Protein AF-A0AAJ1VVB7-F1 (afdb_monomer_lite)

Structure (mmCIF, N/CA/C/O backbone):
data_AF-A0AAJ1VVB7-F1
#
_entry.id   AF-A0AAJ1VVB7-F1
#
loop_
_atom_site.group_PDB
_atom_site.id
_atom_site.type_symbol
_atom_site.label_atom_id
_atom_site.label_alt_id
_atom_site.label_comp_id
_atom_site.label_asym_id
_atom_site.label_entity_id
_atom_site.label_seq_id
_atom_site.pdbx_PDB_ins_code
_atom_site.Cartn_x
_atom_site.Cartn_y
_atom_site.Cartn_z
_atom_site.occupancy
_atom_site.B_iso_or_equiv
_atom_site.auth_seq_id
_atom_site.auth_comp_id
_atom_site.auth_asym_id
_atom_site.auth_atom_id
_atom_site.pdbx_PDB_model_num
ATOM 1 N N . MET A 1 1 ? 3.269 1.704 11.043 1.00 73.56 1 MET A N 1
ATOM 2 C CA . MET A 1 1 ? 2.662 0.710 10.134 1.00 73.56 1 MET A CA 1
ATOM 3 C C . MET A 1 1 ? 3.659 -0.422 10.018 1.00 73.56 1 MET A C 1
ATOM 5 O O . MET A 1 1 ? 4.827 -0.115 9.809 1.00 73.56 1 MET A O 1
ATOM 9 N N . ASP A 1 2 ? 3.239 -1.666 10.226 1.00 84.38 2 ASP A N 1
ATOM 10 C CA . ASP A 1 2 ? 4.108 -2.833 10.039 1.00 84.38 2 ASP A CA 1
ATOM 11 C C . ASP A 1 2 ? 4.327 -3.141 8.539 1.00 84.38 2 ASP A C 1
ATOM 13 O O . ASP A 1 2 ? 3.629 -2.606 7.669 1.00 84.38 2 ASP A O 1
ATOM 17 N N . ALA A 1 3 ? 5.330 -3.971 8.234 1.00 80.12 3 ALA A N 1
ATOM 18 C CA . ALA A 1 3 ? 5.688 -4.327 6.859 1.00 80.12 3 ALA A CA 1
ATOM 19 C C . ALA A 1 3 ? 4.604 -5.169 6.161 1.00 80.12 3 ALA A C 1
ATOM 21 O O . ALA A 1 3 ? 4.365 -4.997 4.966 1.00 80.12 3 ALA A O 1
ATOM 22 N N . SER A 1 4 ? 3.907 -6.028 6.910 1.00 82.25 4 SER A N 1
ATOM 23 C CA . SER A 1 4 ? 2.848 -6.899 6.387 1.00 82.25 4 SER A CA 1
ATOM 24 C C . SER A 1 4 ? 1.664 -6.088 5.852 1.00 82.25 4 SER A C 1
ATOM 26 O O . SER A 1 4 ? 1.256 -6.259 4.705 1.00 82.25 4 SER A O 1
ATOM 28 N N . LYS A 1 5 ? 1.180 -5.107 6.617 1.00 91.62 5 LYS A N 1
ATOM 29 C CA . LYS A 1 5 ? 0.121 -4.179 6.205 1.00 91.62 5 LYS A CA 1
ATOM 30 C C . LYS A 1 5 ? 0.548 -3.328 5.019 1.00 91.62 5 LYS A C 1
ATOM 32 O O . LYS A 1 5 ? -0.271 -3.061 4.145 1.00 91.62 5 LYS A O 1
ATOM 37 N N . LEU A 1 6 ? 1.816 -2.914 4.952 1.00 89.56 6 LEU A N 1
ATOM 38 C CA . LEU A 1 6 ? 2.337 -2.174 3.799 1.00 89.56 6 LEU A CA 1
ATOM 39 C C . LEU A 1 6 ? 2.303 -3.027 2.518 1.00 89.56 6 LEU A C 1
ATOM 41 O O . LEU A 1 6 ? 1.872 -2.538 1.472 1.00 89.56 6 LEU A O 1
ATOM 45 N N . ALA A 1 7 ? 2.700 -4.299 2.614 1.00 85.25 7 ALA A N 1
ATOM 46 C CA . ALA A 1 7 ? 2.632 -5.251 1.509 1.00 85.25 7 ALA A CA 1
ATOM 47 C C . ALA A 1 7 ? 1.183 -5.483 1.057 1.00 85.25 7 ALA A C 1
ATOM 49 O O . ALA A 1 7 ? 0.897 -5.434 -0.142 1.00 85.25 7 ALA A O 1
ATOM 50 N N . THR A 1 8 ? 0.250 -5.637 2.001 1.00 91.19 8 THR A N 1
ATOM 51 C CA . THR A 1 8 ? -1.183 -5.763 1.699 1.00 91.19 8 THR A CA 1
ATOM 52 C C . THR A 1 8 ? -1.727 -4.520 0.993 1.00 91.19 8 THR A C 1
ATOM 54 O O . THR A 1 8 ? -2.397 -4.652 -0.031 1.00 91.19 8 THR A O 1
ATOM 57 N N . ILE A 1 9 ? -1.376 -3.311 1.452 1.00 95.31 9 ILE A N 1
ATOM 58 C CA . ILE A 1 9 ? -1.761 -2.049 0.792 1.00 95.31 9 ILE A CA 1
ATOM 59 C C . ILE A 1 9 ? -1.275 -2.010 -0.656 1.00 95.31 9 ILE A C 1
ATOM 61 O O . ILE A 1 9 ? -2.055 -1.691 -1.554 1.00 95.31 9 ILE A O 1
ATOM 65 N N . ALA A 1 10 ? 0.001 -2.323 -0.892 1.00 91.06 10 ALA A N 1
ATOM 66 C CA . ALA A 1 10 ? 0.583 -2.305 -2.230 1.00 91.06 10 ALA A CA 1
ATOM 67 C C . ALA A 1 10 ? -0.094 -3.333 -3.149 1.00 91.06 10 ALA A C 1
ATOM 69 O O . ALA A 1 10 ? -0.522 -2.984 -4.251 1.00 91.06 10 ALA A O 1
ATOM 70 N N . LYS A 1 11 ? -0.269 -4.570 -2.664 1.00 91.44 11 LYS A N 1
ATOM 71 C CA . LYS A 1 11 ? -0.923 -5.660 -3.397 1.00 91.44 11 LYS A CA 1
ATOM 72 C C . LYS A 1 11 ? -2.354 -5.299 -3.780 1.00 91.44 11 LYS A C 1
ATOM 74 O O . LYS A 1 11 ? -2.712 -5.343 -4.953 1.00 91.44 11 LYS A O 1
ATOM 79 N N . MET A 1 12 ? -3.178 -4.908 -2.813 1.00 97.31 12 MET A N 1
ATOM 80 C CA . MET A 1 12 ? -4.576 -4.569 -3.076 1.00 97.31 12 MET A CA 1
ATOM 81 C C . MET A 1 12 ? -4.702 -3.338 -3.979 1.00 97.31 12 MET A C 1
ATOM 83 O O . MET A 1 12 ? -5.543 -3.307 -4.874 1.00 97.31 12 MET A O 1
ATOM 87 N N . ARG A 1 13 ? -3.835 -2.332 -3.821 1.00 95.19 13 ARG A N 1
ATOM 88 C CA . ARG A 1 13 ? -3.852 -1.164 -4.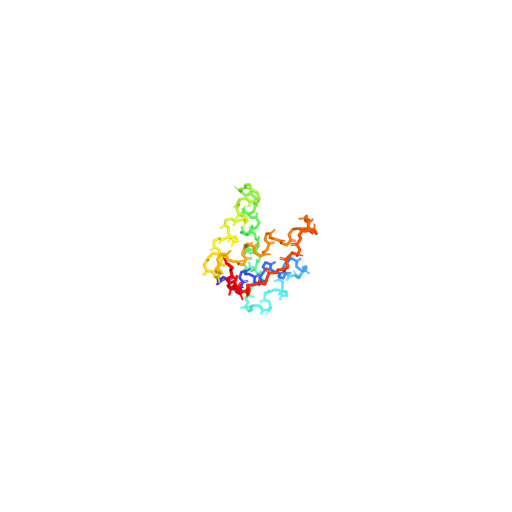710 1.00 95.19 13 ARG A CA 1
ATOM 89 C C . ARG A 1 13 ? -3.505 -1.530 -6.154 1.00 95.19 13 ARG A C 1
ATOM 91 O O . ARG A 1 13 ? -4.113 -0.956 -7.059 1.00 95.19 13 ARG A O 1
ATOM 98 N N . ALA A 1 14 ? -2.578 -2.464 -6.367 1.00 89.94 14 ALA A N 1
ATOM 99 C CA . ALA A 1 14 ? -2.241 -2.987 -7.693 1.00 89.94 14 ALA A CA 1
ATOM 100 C C . ALA A 1 14 ? -3.410 -3.758 -8.331 1.00 89.94 14 ALA A C 1
ATOM 102 O O . ALA A 1 14 ? -3.613 -3.673 -9.536 1.00 89.94 14 ALA A O 1
ATOM 103 N N . LEU A 1 15 ? -4.225 -4.432 -7.515 1.00 93.88 15 LEU A N 1
ATOM 104 C CA . LEU A 1 15 ? -5.436 -5.144 -7.943 1.00 93.88 15 LEU A CA 1
ATOM 105 C C . LEU A 1 15 ? -6.660 -4.228 -8.151 1.00 93.88 15 LEU A C 1
ATOM 107 O O . LEU A 1 15 ? -7.730 -4.707 -8.508 1.00 93.88 15 LEU A O 1
ATOM 111 N N . GLY A 1 16 ? -6.522 -2.915 -7.933 1.00 95.31 16 GLY A N 1
ATOM 112 C CA . GLY A 1 16 ? -7.569 -1.928 -8.214 1.00 95.31 16 GLY A CA 1
ATOM 113 C C . GLY A 1 16 ? -8.485 -1.574 -7.039 1.00 95.31 16 GLY A C 1
ATOM 114 O O . GLY A 1 16 ? -9.295 -0.657 -7.181 1.00 95.31 16 GLY A O 1
ATOM 115 N N . TYR A 1 17 ? -8.316 -2.197 -5.869 1.00 97.88 17 TYR A N 1
ATOM 116 C CA . TYR A 1 17 ? -9.134 -1.913 -4.685 1.00 97.88 17 TYR A CA 1
ATOM 117 C C . TYR A 1 17 ? -9.021 -0.452 -4.228 1.00 97.88 17 TYR A C 1
ATOM 119 O O . TYR A 1 17 ? -7.958 0.189 -4.299 1.00 97.88 17 TYR A O 1
ATOM 127 N N . SER A 1 18 ? -10.129 0.096 -3.735 1.00 98.19 18 SER A N 1
ATOM 128 C CA . SER A 1 18 ? -10.197 1.447 -3.182 1.00 98.19 18 SER A CA 1
ATOM 129 C C . SER A 1 18 ? -9.460 1.549 -1.844 1.00 98.19 18 SER A C 1
ATOM 131 O O . SER A 1 18 ? -9.308 0.582 -1.106 1.00 98.19 18 SER A O 1
ATOM 133 N N . GLN A 1 19 ? -9.020 2.757 -1.482 1.00 98.00 19 GLN A N 1
ATOM 134 C CA . GLN A 1 19 ? -8.339 2.980 -0.198 1.00 98.00 19 GLN A CA 1
ATOM 135 C C . GLN A 1 19 ? -9.227 2.658 1.008 1.00 98.00 19 GLN A C 1
ATOM 137 O O . GLN A 1 19 ? -8.700 2.325 2.063 1.00 98.00 19 GLN A O 1
ATOM 142 N N . ARG A 1 20 ? -10.554 2.776 0.850 1.00 98.19 20 ARG A N 1
ATOM 143 C CA . ARG A 1 20 ? -11.524 2.414 1.883 1.00 98.19 20 ARG A CA 1
ATOM 144 C C . ARG A 1 20 ? -11.537 0.902 2.094 1.00 98.19 20 ARG A C 1
ATOM 146 O O . ARG A 1 20 ? -11.328 0.469 3.212 1.00 98.19 20 ARG A O 1
ATOM 153 N N . GLU A 1 21 ? -11.672 0.122 1.023 1.00 98.31 21 GLU A N 1
ATOM 154 C CA . GLU A 1 21 ? -11.646 -1.349 1.101 1.00 98.31 21 GLU A CA 1
ATOM 155 C C . GLU A 1 21 ? -10.330 -1.864 1.693 1.00 98.31 21 GLU A C 1
ATOM 157 O O . GLU A 1 21 ? -10.331 -2.762 2.522 1.00 98.31 21 GLU A O 1
ATOM 162 N N . ILE A 1 22 ? -9.204 -1.245 1.329 1.00 98.25 22 ILE A N 1
ATOM 163 C CA . ILE A 1 22 ? -7.892 -1.585 1.896 1.00 98.25 22 ILE A CA 1
ATOM 164 C C . ILE A 1 22 ? -7.828 -1.263 3.396 1.00 98.25 22 ILE A C 1
ATOM 166 O O . ILE A 1 22 ? -7.234 -2.011 4.167 1.00 98.25 22 ILE A O 1
ATOM 170 N N . ALA A 1 23 ? -8.396 -0.129 3.808 1.00 98.06 23 ALA A N 1
ATOM 171 C CA . ALA A 1 23 ? -8.420 0.300 5.202 1.00 98.06 23 ALA A CA 1
ATOM 172 C C . ALA A 1 23 ? -9.287 -0.629 6.064 1.00 98.06 23 ALA A C 1
ATOM 174 O O . ALA A 1 23 ? -8.853 -1.019 7.152 1.00 98.06 23 ALA A O 1
ATOM 175 N N . ASP A 1 24 ? -10.450 -1.010 5.532 1.00 98.25 24 ASP A N 1
ATOM 176 C CA . ASP A 1 24 ? -11.380 -1.963 6.134 1.00 98.25 24 ASP A CA 1
ATOM 177 C C . ASP A 1 24 ? -10.702 -3.342 6.300 1.00 98.25 24 ASP A C 1
ATOM 179 O O . ASP A 1 24 ? -10.753 -3.914 7.387 1.00 98.25 24 ASP A O 1
ATOM 183 N N . GLU A 1 25 ? -9.976 -3.825 5.281 1.00 97.19 25 GLU A N 1
ATOM 184 C CA . GLU A 1 25 ? -9.266 -5.119 5.297 1.00 97.19 25 GLU A CA 1
ATOM 185 C C . GLU A 1 25 ? -8.191 -5.209 6.395 1.00 97.19 25 GLU A C 1
ATOM 187 O O . GLU A 1 25 ? -8.094 -6.202 7.110 1.00 97.19 25 GLU A O 1
ATOM 192 N N . ILE A 1 26 ? -7.358 -4.175 6.548 1.00 96.06 26 ILE A N 1
ATOM 193 C CA . ILE A 1 26 ? -6.184 -4.228 7.446 1.00 96.06 26 ILE A CA 1
ATOM 194 C C . ILE A 1 26 ? -6.411 -3.546 8.805 1.00 96.06 26 ILE A C 1
ATOM 196 O O . ILE A 1 26 ? -5.466 -3.392 9.597 1.00 96.06 26 ILE A O 1
ATOM 200 N N . GLY A 1 27 ? -7.650 -3.119 9.068 1.00 96.75 27 GLY A N 1
ATOM 201 C CA . GLY A 1 27 ? -8.078 -2.505 10.324 1.00 96.75 27 GLY A CA 1
ATOM 202 C C . GLY A 1 27 ? -7.366 -1.187 10.628 1.00 96.75 27 GLY A C 1
ATOM 203 O O . GLY A 1 27 ? -6.864 -0.994 11.737 1.00 96.75 27 GLY A O 1
ATOM 204 N N . VAL A 1 28 ? -7.254 -0.293 9.644 1.00 96.62 28 VAL A N 1
ATOM 205 C CA . VAL A 1 28 ? -6.642 1.040 9.814 1.00 96.62 28 VAL A CA 1
ATOM 206 C C . VAL A 1 28 ? -7.525 2.133 9.223 1.00 96.62 28 VAL A C 1
ATOM 208 O O . VAL A 1 28 ? -8.530 1.865 8.582 1.00 96.62 28 VAL A O 1
ATOM 211 N N . SER A 1 29 ? -7.148 3.397 9.419 1.00 97.69 29 SER A N 1
ATOM 212 C CA . SER A 1 29 ? -7.874 4.514 8.812 1.00 97.69 29 SER A CA 1
ATOM 213 C C . SER A 1 29 ? -7.562 4.659 7.314 1.00 97.69 29 SER A C 1
ATOM 215 O O . SER A 1 29 ? -6.415 4.490 6.884 1.00 97.69 29 SER A O 1
ATOM 217 N N . GLN A 1 30 ? -8.553 5.066 6.515 1.00 97.88 30 GLN A N 1
ATOM 218 C CA . GLN A 1 30 ? -8.359 5.386 5.095 1.00 97.88 30 GLN A CA 1
ATOM 219 C C . GLN A 1 30 ? -7.257 6.447 4.855 1.00 97.88 30 GLN A C 1
ATOM 221 O O . GLN A 1 30 ? -6.423 6.235 3.969 1.00 97.88 30 GLN A O 1
ATOM 226 N N . PRO A 1 31 ? -7.142 7.537 5.647 1.00 98.00 31 PRO A N 1
ATOM 227 C CA . PRO A 1 31 ? -6.023 8.475 5.522 1.00 98.00 31 PRO A CA 1
ATOM 228 C C . PRO A 1 31 ? -4.647 7.840 5.765 1.00 98.00 31 PRO A C 1
ATOM 230 O O . PRO A 1 31 ? -3.676 8.218 5.106 1.00 98.00 31 PRO A O 1
ATOM 233 N N . SER A 1 32 ? -4.540 6.852 6.665 1.00 96.62 32 SER A N 1
ATOM 234 C CA . SER A 1 32 ? -3.286 6.111 6.864 1.00 96.62 32 SER A CA 1
ATOM 235 C C . SER A 1 32 ? -2.880 5.347 5.604 1.00 96.62 32 SER A C 1
ATOM 237 O O . SER A 1 32 ? -1.705 5.373 5.240 1.00 96.62 32 SER A O 1
ATOM 239 N N . VAL A 1 33 ? -3.833 4.718 4.909 1.00 97.44 33 VAL A N 1
ATOM 240 C CA . VAL A 1 33 ? -3.587 4.055 3.615 1.00 97.44 33 VAL A CA 1
ATOM 241 C C . VAL A 1 33 ? -3.153 5.076 2.562 1.00 97.44 33 VAL A C 1
ATOM 243 O O . VAL A 1 33 ? -2.140 4.874 1.890 1.00 97.44 33 VAL A O 1
ATOM 246 N N . ALA A 1 34 ? -3.860 6.205 2.458 1.00 96.75 34 ALA A N 1
ATOM 247 C CA . ALA A 1 34 ? -3.534 7.283 1.524 1.00 96.75 34 ALA A CA 1
ATOM 248 C C . ALA A 1 34 ? -2.099 7.798 1.712 1.00 96.75 34 ALA A C 1
ATOM 250 O O . ALA A 1 34 ? -1.362 7.976 0.740 1.00 96.75 34 ALA A O 1
ATOM 251 N N . TYR A 1 35 ? -1.691 8.001 2.967 1.00 96.44 35 TYR A N 1
ATOM 252 C CA . TYR A 1 35 ? -0.343 8.432 3.319 1.00 96.44 35 TYR A CA 1
ATOM 253 C C . TYR A 1 35 ? 0.718 7.424 2.858 1.00 96.44 35 TYR A C 1
ATOM 255 O O . TYR A 1 35 ? 1.687 7.823 2.209 1.00 96.44 35 TYR A O 1
ATOM 263 N N . GLN A 1 36 ? 0.521 6.125 3.119 1.00 94.31 36 GLN A N 1
ATOM 264 C CA . GLN A 1 36 ? 1.485 5.107 2.685 1.00 94.31 36 GLN A CA 1
ATOM 265 C C . GLN A 1 36 ? 1.579 5.008 1.165 1.00 94.31 36 GLN A C 1
ATOM 267 O O . GLN A 1 3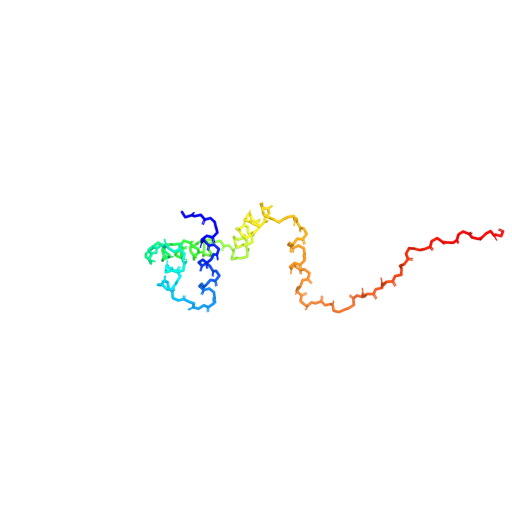6 ? 2.680 4.924 0.629 1.00 94.31 36 GLN A O 1
ATOM 272 N N . LEU A 1 37 ? 0.455 5.086 0.452 1.00 94.38 37 LEU A N 1
ATOM 273 C CA . LEU A 1 37 ? 0.458 5.092 -1.012 1.00 94.38 37 LEU A CA 1
ATOM 274 C C . LEU A 1 37 ? 1.183 6.318 -1.581 1.00 94.38 37 LEU A C 1
ATOM 276 O O . LEU A 1 37 ? 1.930 6.191 -2.551 1.00 94.38 37 LEU A O 1
ATOM 280 N N . ARG A 1 38 ? 1.021 7.497 -0.965 1.00 92.06 38 ARG A N 1
ATOM 281 C CA . ARG A 1 38 ? 1.783 8.702 -1.334 1.00 92.06 38 ARG A CA 1
ATOM 282 C C . ARG A 1 38 ? 3.278 8.499 -1.130 1.00 92.06 38 ARG A C 1
ATOM 284 O O . ARG A 1 38 ? 4.050 8.832 -2.022 1.00 92.06 38 ARG A O 1
ATOM 291 N N . LYS A 1 39 ? 3.669 7.921 0.008 1.00 87.81 39 LYS A N 1
ATOM 292 C CA . LYS A 1 39 ? 5.067 7.609 0.320 1.00 87.81 39 LYS A CA 1
ATOM 293 C C . LYS A 1 39 ? 5.656 6.612 -0.683 1.00 87.81 39 LYS A C 1
ATOM 295 O O . LYS A 1 39 ? 6.734 6.858 -1.205 1.00 87.81 39 LYS A O 1
ATOM 300 N N . LEU A 1 40 ? 4.932 5.538 -1.010 1.00 83.56 40 LEU A N 1
ATOM 301 C CA . LEU A 1 40 ? 5.324 4.558 -2.033 1.00 83.56 40 LEU A CA 1
ATOM 302 C C . LEU A 1 40 ? 5.515 5.215 -3.405 1.00 83.56 40 LEU A C 1
ATOM 304 O O . LEU A 1 40 ? 6.528 4.990 -4.061 1.00 83.56 40 LEU A O 1
ATOM 308 N N . LYS A 1 41 ? 4.582 6.083 -3.812 1.00 84.75 41 LYS A N 1
ATOM 309 C CA . LYS A 1 41 ? 4.682 6.840 -5.067 1.00 84.75 41 LYS A CA 1
ATOM 310 C C . LYS A 1 41 ? 5.889 7.780 -5.084 1.00 84.75 41 LYS A C 1
ATOM 312 O O . LYS A 1 41 ? 6.529 7.907 -6.119 1.00 84.75 41 LYS A O 1
ATOM 317 N N . GLN A 1 42 ? 6.185 8.436 -3.964 1.00 82.88 42 GLN A N 1
ATOM 318 C CA . GLN A 1 42 ? 7.323 9.345 -3.842 1.00 82.88 42 GLN A CA 1
ATOM 319 C C . GLN A 1 42 ? 8.655 8.591 -3.931 1.00 82.88 42 GLN A C 1
ATOM 321 O O . GLN A 1 42 ? 9.505 8.964 -4.730 1.00 82.88 42 GLN A O 1
ATOM 326 N N . MET A 1 43 ? 8.780 7.461 -3.228 1.00 73.31 43 MET A N 1
ATOM 327 C CA . MET A 1 43 ? 9.948 6.578 -3.338 1.00 73.31 43 MET A CA 1
ATOM 328 C C . MET A 1 43 ? 10.149 6.067 -4.773 1.00 73.31 43 MET A C 1
ATOM 330 O O . MET A 1 43 ? 11.276 6.007 -5.249 1.00 73.31 43 MET A O 1
ATOM 334 N N . ALA A 1 44 ? 9.067 5.763 -5.495 1.00 68.94 44 ALA A N 1
ATOM 335 C CA . ALA A 1 44 ? 9.139 5.373 -6.903 1.00 68.94 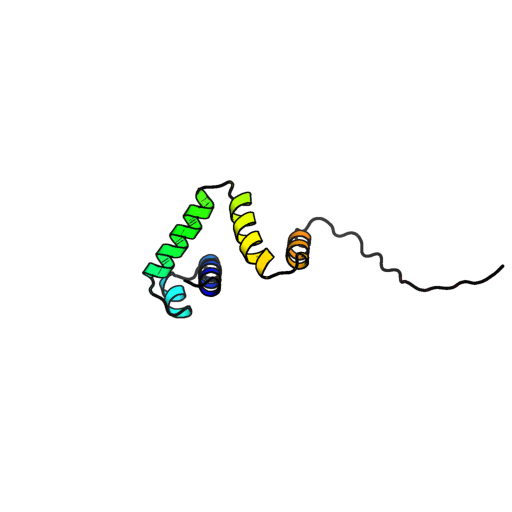44 ALA A CA 1
ATOM 336 C C . ALA A 1 44 ? 9.477 6.536 -7.861 1.00 68.94 44 ALA A C 1
ATOM 338 O O . ALA A 1 44 ? 9.901 6.292 -8.988 1.00 68.94 44 ALA A O 1
ATOM 339 N N . ALA A 1 45 ? 9.247 7.789 -7.460 1.00 70.25 45 ALA A N 1
ATOM 340 C CA . ALA A 1 45 ? 9.477 8.971 -8.290 1.00 70.25 45 ALA A CA 1
ATOM 341 C C . ALA A 1 45 ? 10.874 9.587 -8.102 1.00 70.25 45 ALA A C 1
ATOM 343 O O . ALA A 1 45 ? 11.382 10.206 -9.032 1.00 70.25 45 ALA A O 1
ATOM 344 N N . GLU A 1 46 ? 11.477 9.435 -6.921 1.00 64.56 46 GLU A N 1
ATOM 345 C CA . GLU A 1 46 ? 12.736 10.092 -6.532 1.00 64.56 46 GLU A CA 1
ATOM 346 C C . GLU A 1 46 ? 14.010 9.289 -6.867 1.00 64.56 46 GLU A C 1
ATOM 348 O O . GLU A 1 46 ? 15.110 9.752 -6.580 1.00 64.56 46 GLU A O 1
ATOM 353 N N . GLY A 1 47 ? 13.909 8.127 -7.523 1.00 56.69 47 GLY A N 1
ATOM 354 C CA . GLY A 1 47 ? 15.080 7.404 -8.039 1.00 56.69 47 GLY A CA 1
ATOM 355 C C . GLY A 1 47 ? 14.861 6.783 -9.419 1.00 56.69 47 GLY A C 1
ATOM 356 O O . GLY A 1 47 ? 13.733 6.801 -9.923 1.00 56.69 47 GLY A O 1
ATOM 357 N N . PRO A 1 48 ? 15.918 6.225 -10.049 1.00 54.59 48 PRO A N 1
ATOM 358 C CA . PRO A 1 48 ? 15.754 5.375 -11.222 1.00 54.59 48 PRO A CA 1
ATOM 359 C C . PRO A 1 48 ? 14.755 4.287 -10.831 1.00 54.59 48 PRO A C 1
ATOM 361 O O . PRO A 1 48 ? 14.983 3.566 -9.858 1.00 54.59 48 PRO A O 1
ATOM 364 N N . ARG A 1 49 ? 13.604 4.243 -11.514 1.00 51.88 49 ARG A N 1
ATOM 365 C CA . ARG A 1 49 ? 12.442 3.432 -11.104 1.00 51.88 49 ARG A CA 1
ATOM 366 C C . ARG A 1 49 ? 12.810 1.969 -10.856 1.00 51.88 49 ARG A C 1
ATOM 368 O O . ARG A 1 49 ? 12.244 1.364 -9.951 1.00 51.88 49 ARG A O 1
ATOM 375 N N . ASP A 1 50 ? 13.800 1.466 -11.589 1.00 53.97 50 ASP A N 1
ATOM 376 C CA . ASP A 1 50 ? 14.345 0.125 -11.420 1.00 53.97 50 ASP A CA 1
ATOM 377 C C . ASP A 1 50 ? 15.211 -0.011 -10.171 1.00 53.97 50 ASP A C 1
ATOM 379 O O . ASP A 1 50 ? 15.009 -0.949 -9.416 1.00 53.97 50 ASP A O 1
ATOM 383 N N . GLU A 1 51 ? 16.119 0.914 -9.860 1.00 52.69 51 GLU A N 1
ATOM 384 C CA . GLU A 1 51 ? 17.030 0.741 -8.721 1.00 52.69 51 GLU A CA 1
ATOM 385 C C . GLU A 1 51 ? 16.341 0.883 -7.366 1.00 52.69 51 GLU A C 1
ATOM 387 O O . GLU A 1 51 ? 16.652 0.126 -6.455 1.00 52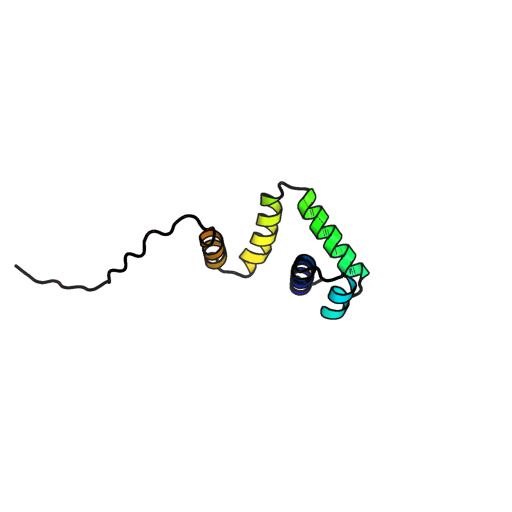.69 51 GLU A O 1
ATOM 392 N N . VAL A 1 52 ? 15.395 1.810 -7.193 1.00 51.00 52 VAL A N 1
ATOM 393 C CA . VAL A 1 52 ? 14.743 2.005 -5.881 1.00 51.00 52 VAL A CA 1
ATOM 394 C C . VAL A 1 52 ? 13.690 0.936 -5.621 1.00 51.00 52 VAL A C 1
ATOM 396 O O . VAL A 1 52 ? 13.611 0.420 -4.506 1.00 51.00 52 VAL A O 1
ATOM 399 N N . LEU A 1 53 ? 12.928 0.544 -6.646 1.00 54.81 53 LEU A N 1
ATOM 400 C CA . LEU A 1 53 ? 12.006 -0.583 -6.546 1.00 54.81 53 LEU A CA 1
ATOM 401 C C . LEU A 1 53 ? 12.781 -1.881 -6.312 1.00 54.81 53 LEU A C 1
ATOM 403 O O . LEU A 1 53 ? 12.429 -2.616 -5.397 1.00 54.81 53 LEU A O 1
ATOM 407 N N . SER A 1 54 ? 13.877 -2.108 -7.044 1.00 56.38 54 SER A N 1
ATOM 408 C CA . SER A 1 54 ? 14.764 -3.251 -6.816 1.00 56.38 54 SER A CA 1
ATOM 409 C C . SER A 1 54 ? 15.376 -3.207 -5.435 1.00 56.38 54 SER A C 1
ATOM 411 O O . SER A 1 54 ? 15.413 -4.229 -4.791 1.00 56.38 54 SER A O 1
ATOM 413 N N . LYS A 1 55 ? 15.818 -2.061 -4.918 1.00 55.00 55 LYS A N 1
ATOM 414 C CA . LYS A 1 55 ? 16.502 -1.980 -3.620 1.00 55.00 55 LYS A CA 1
ATOM 415 C C . LYS A 1 55 ? 15.540 -2.049 -2.439 1.00 55.00 55 LYS A C 1
ATOM 417 O O . LYS A 1 55 ? 15.936 -2.524 -1.383 1.00 55.00 55 LYS A O 1
ATOM 422 N N . VAL A 1 56 ? 14.283 -1.635 -2.594 1.00 54.69 56 VAL A N 1
ATOM 423 C CA . VAL A 1 56 ? 13.236 -1.765 -1.562 1.00 54.69 56 VAL A CA 1
ATOM 424 C C . VAL A 1 56 ? 12.572 -3.142 -1.615 1.00 54.69 56 VAL A C 1
ATOM 426 O O . VAL A 1 56 ? 12.366 -3.741 -0.562 1.00 54.69 56 VAL A O 1
ATOM 429 N N . LEU A 1 57 ? 12.303 -3.680 -2.812 1.00 59.59 57 LEU A N 1
ATOM 430 C CA . LEU A 1 57 ? 11.901 -5.077 -2.970 1.00 59.59 57 LEU A CA 1
ATOM 431 C C . LEU A 1 57 ? 13.036 -5.992 -2.519 1.00 59.59 57 LEU A C 1
ATOM 433 O O . LEU A 1 57 ? 12.794 -6.756 -1.606 1.00 59.59 57 LEU A O 1
ATOM 437 N N . LEU A 1 58 ? 14.270 -5.870 -3.026 1.00 56.12 58 LEU A N 1
ATOM 438 C CA . LEU A 1 58 ? 15.418 -6.659 -2.554 1.00 56.12 58 LEU A CA 1
ATOM 439 C C . LEU A 1 58 ? 15.696 -6.440 -1.073 1.00 56.12 58 LEU A C 1
ATOM 441 O O . LEU A 1 58 ? 16.004 -7.418 -0.434 1.00 56.12 58 LEU A O 1
ATOM 445 N N . SER A 1 59 ? 15.611 -5.249 -0.475 1.00 51.25 59 SER A N 1
ATOM 446 C CA . SER A 1 59 ? 15.903 -5.145 0.971 1.00 51.25 59 SER A CA 1
ATOM 447 C C . SER A 1 59 ? 14.815 -5.783 1.842 1.00 51.25 59 SER A C 1
ATOM 449 O O . SER A 1 59 ? 15.146 -6.475 2.795 1.00 51.25 59 SER A O 1
ATOM 451 N N . GLY A 1 60 ? 13.530 -5.657 1.487 1.00 53.19 60 GLY A N 1
ATOM 452 C CA . GLY A 1 60 ? 12.450 -6.388 2.170 1.00 53.19 60 GLY A CA 1
ATOM 453 C C . GLY A 1 60 ? 12.390 -7.888 1.832 1.00 53.19 60 GLY A C 1
ATOM 454 O O . GLY A 1 60 ? 11.846 -8.687 2.594 1.00 53.19 60 GLY A O 1
ATOM 455 N N . PHE A 1 61 ? 12.950 -8.282 0.689 1.00 50.16 61 PHE A N 1
ATOM 456 C CA . PHE A 1 61 ? 12.987 -9.653 0.183 1.00 50.16 61 PHE A CA 1
ATOM 457 C C . PHE A 1 61 ? 14.243 -10.407 0.635 1.00 50.16 61 PHE A C 1
ATOM 459 O O . PHE A 1 61 ? 14.133 -11.566 0.995 1.00 50.16 61 PHE A O 1
ATOM 466 N N . LEU A 1 62 ? 15.413 -9.768 0.702 1.00 47.59 62 LEU A N 1
ATOM 467 C CA . LEU A 1 62 ? 16.672 -10.343 1.200 1.00 47.59 62 LEU A CA 1
ATOM 468 C C . LEU A 1 62 ? 16.580 -10.687 2.691 1.00 47.59 62 LEU A C 1
ATOM 470 O O . LEU A 1 62 ? 17.190 -11.662 3.119 1.00 47.59 62 LEU A O 1
ATOM 474 N N . ASP A 1 63 ? 15.775 -9.944 3.457 1.00 46.78 63 ASP A N 1
ATOM 475 C CA . ASP A 1 63 ? 15.513 -10.250 4.867 1.00 46.78 63 ASP A CA 1
ATOM 476 C C . ASP A 1 63 ? 14.517 -11.417 5.059 1.00 46.78 63 ASP A C 1
ATOM 478 O O . ASP A 1 63 ? 14.475 -12.005 6.139 1.00 46.78 63 ASP A O 1
ATOM 482 N N . SER A 1 64 ? 13.712 -11.780 4.045 1.00 54.69 64 SER A N 1
ATOM 483 C CA . SER A 1 64 ? 12.665 -12.821 4.164 1.00 54.69 64 SER A CA 1
ATOM 484 C C . SER A 1 64 ? 12.852 -14.049 3.270 1.00 54.69 64 SER A C 1
ATOM 486 O O . SER A 1 64 ? 12.242 -15.088 3.529 1.00 54.69 64 SER A O 1
ATOM 488 N N . LEU A 1 65 ? 13.702 -13.981 2.247 1.00 51.31 65 LEU A N 1
ATOM 489 C CA . LEU A 1 65 ? 13.918 -15.050 1.285 1.00 51.31 65 LEU A CA 1
ATOM 490 C C . LEU A 1 65 ? 15.413 -15.225 1.021 1.00 51.31 65 LEU A C 1
ATOM 492 O O . LEU A 1 65 ? 16.083 -14.364 0.455 1.00 51.31 65 LEU A O 1
ATOM 496 N N . SER A 1 66 ? 15.904 -16.410 1.400 1.00 57.84 66 SER A N 1
ATOM 497 C CA . SER A 1 66 ? 17.082 -17.055 0.813 1.00 57.84 66 SER A CA 1
ATOM 498 C C . SER A 1 66 ? 17.211 -16.652 -0.659 1.00 57.84 66 SER A C 1
ATOM 500 O O . SER A 1 66 ? 16.233 -16.755 -1.404 1.00 57.84 66 SER A O 1
ATOM 502 N N . GLY A 1 67 ? 18.397 -16.204 -1.087 1.00 54.75 67 GLY A N 1
ATOM 503 C CA . GLY A 1 67 ? 18.650 -15.642 -2.426 1.00 54.75 67 GLY A CA 1
ATOM 504 C C . GLY A 1 67 ? 18.161 -16.486 -3.618 1.00 54.75 67 GLY A C 1
ATOM 505 O O . GLY A 1 67 ? 18.048 -15.979 -4.731 1.00 54.75 67 GLY A O 1
ATOM 506 N N . SER A 1 68 ? 17.787 -17.745 -3.382 1.00 58.34 68 SER A N 1
ATOM 507 C CA . SER A 1 68 ? 17.105 -18.644 -4.315 1.00 58.34 68 SER A CA 1
ATOM 508 C C . SER A 1 68 ? 15.770 -18.128 -4.879 1.00 58.34 68 SER A C 1
ATOM 510 O O . SER A 1 68 ? 15.484 -18.372 -6.049 1.00 58.34 68 SER A O 1
ATOM 512 N N . ALA A 1 69 ? 14.947 -17.402 -4.116 1.00 59.66 69 ALA A N 1
ATOM 513 C CA . ALA A 1 69 ? 13.631 -16.974 -4.609 1.00 59.66 69 ALA A CA 1
ATOM 514 C C . ALA A 1 69 ? 13.716 -15.808 -5.610 1.00 59.66 69 ALA A C 1
ATOM 516 O O . ALA A 1 69 ? 12.899 -15.723 -6.526 1.00 59.66 69 ALA A O 1
ATOM 517 N N . LEU A 1 70 ? 14.725 -14.937 -5.468 1.00 56.16 70 LEU A N 1
ATOM 518 C CA . LEU A 1 70 ? 14.994 -13.862 -6.428 1.00 56.16 70 LEU A CA 1
ATOM 519 C C . LEU A 1 70 ? 15.513 -14.454 -7.739 1.00 56.16 70 LEU A C 1
ATOM 521 O O . LEU A 1 70 ? 15.044 -14.076 -8.807 1.00 56.16 70 LEU A O 1
ATOM 525 N N . LEU A 1 71 ? 16.423 -15.431 -7.647 1.00 59.72 71 LEU A N 1
ATOM 526 C CA . LEU A 1 71 ? 16.898 -16.205 -8.796 1.00 59.72 71 LEU A CA 1
ATOM 527 C C . LEU A 1 71 ? 15.737 -16.870 -9.540 1.00 59.72 71 LEU A C 1
ATOM 529 O O . LEU A 1 71 ? 15.644 -16.733 -10.753 1.00 59.72 71 LEU A O 1
ATOM 533 N N . ARG A 1 72 ? 14.807 -17.511 -8.825 1.00 57.97 72 ARG A N 1
ATOM 534 C CA . ARG A 1 72 ? 13.653 -18.195 -9.431 1.00 57.97 72 ARG A CA 1
ATOM 535 C C . ARG A 1 72 ? 12.653 -17.239 -10.089 1.00 57.97 72 ARG A C 1
ATOM 537 O O . ARG A 1 72 ? 12.025 -17.605 -11.073 1.00 57.97 72 ARG A O 1
ATOM 544 N N . PHE A 1 73 ? 12.517 -16.019 -9.568 1.00 59.16 73 PHE A N 1
ATOM 545 C CA . PHE A 1 73 ? 11.710 -14.965 -10.189 1.00 59.16 73 PHE A CA 1
ATOM 546 C C . PHE A 1 73 ? 12.377 -14.399 -11.450 1.00 59.16 73 PHE A C 1
ATOM 548 O O . PHE A 1 73 ? 11.712 -14.229 -12.467 1.00 59.16 73 PHE A O 1
ATOM 555 N N . LEU A 1 74 ? 13.692 -14.155 -11.408 1.00 62.31 74 LEU A N 1
ATOM 556 C CA . LEU A 1 74 ? 14.463 -13.680 -12.563 1.00 62.31 74 LEU A CA 1
ATOM 557 C C . LEU A 1 74 ? 14.552 -14.733 -13.678 1.00 62.31 74 LEU A C 1
ATOM 559 O O . LEU A 1 74 ? 14.494 -14.381 -14.850 1.00 62.31 74 LEU A O 1
ATOM 563 N N . GLN A 1 75 ? 14.610 -16.018 -13.318 1.00 61.69 75 GLN A N 1
ATOM 564 C CA . GLN A 1 75 ? 14.521 -17.146 -14.253 1.00 61.69 75 GLN A CA 1
ATOM 565 C C . GLN A 1 75 ? 13.145 -17.278 -14.925 1.00 61.69 75 GLN A C 1
ATOM 567 O O . GLN A 1 75 ? 13.028 -17.991 -15.911 1.00 61.69 75 GLN A O 1
ATOM 572 N N . PHE A 1 76 ? 12.103 -16.609 -14.418 1.00 50.75 76 PHE A N 1
ATOM 573 C CA . PHE A 1 76 ? 10.754 -16.663 -14.990 1.00 50.75 76 PHE A CA 1
ATOM 574 C C . PHE A 1 76 ? 10.509 -15.597 -16.077 1.00 50.75 76 PHE A C 1
ATOM 576 O O . PHE A 1 76 ? 9.392 -15.468 -16.577 1.00 50.75 76 PHE A O 1
ATOM 583 N N . SER A 1 77 ? 11.528 -14.814 -16.457 1.00 43.72 77 SER A N 1
ATOM 584 C CA . SER A 1 77 ? 11.449 -13.986 -17.665 1.00 43.72 77 SER A CA 1
ATOM 585 C C . SER A 1 77 ? 11.507 -14.909 -18.890 1.00 43.72 77 SER A C 1
ATOM 587 O O . SER A 1 77 ? 12.460 -15.679 -18.994 1.00 43.72 77 SER A O 1
ATOM 589 N N . PRO A 1 78 ? 10.517 -14.884 -19.801 1.00 49.44 78 PRO A N 1
ATOM 590 C CA . PRO A 1 78 ? 10.404 -15.871 -20.863 1.00 49.44 78 PRO A CA 1
ATOM 591 C C . PRO A 1 78 ? 11.354 -15.510 -22.005 1.00 49.44 78 PRO A C 1
ATOM 593 O O . PRO A 1 78 ? 10.968 -14.848 -22.958 1.00 49.44 78 PRO A O 1
ATOM 596 N N . GLU A 1 79 ? 12.602 -15.936 -21.892 1.00 47.03 79 GLU A N 1
ATOM 597 C CA . GLU A 1 79 ? 13.521 -16.102 -23.015 1.00 47.03 79 GLU A CA 1
ATOM 598 C C . GLU A 1 79 ? 14.246 -17.427 -22.766 1.00 47.03 79 GLU A C 1
ATOM 600 O O . GLU A 1 79 ? 15.068 -17.522 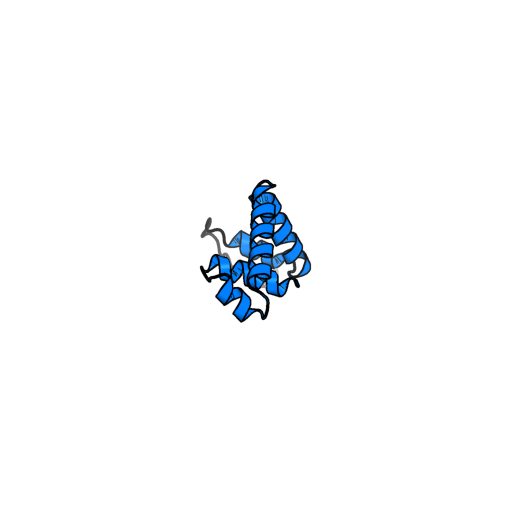-21.854 1.00 47.03 79 GLU 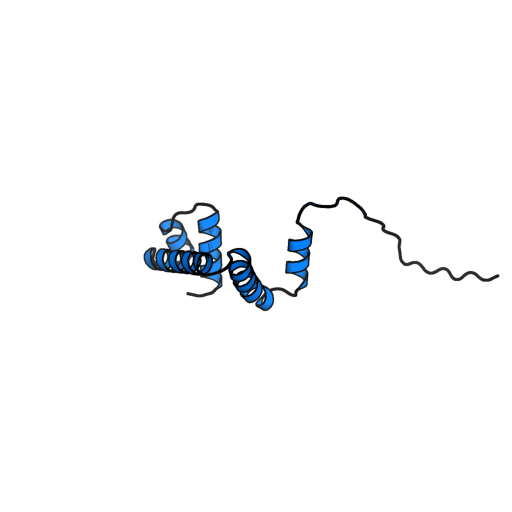A O 1
ATOM 605 N N . GLY A 1 80 ? 13.893 -18.450 -23.545 1.00 41.31 80 GLY A N 1
ATOM 606 C CA . GLY A 1 80 ? 14.595 -19.731 -23.571 1.00 41.31 80 GLY A CA 1
ATOM 607 C C . GLY A 1 80 ? 13.796 -20.909 -23.019 1.00 41.31 80 GLY A C 1
ATOM 608 O O . GLY A 1 80 ? 14.053 -21.394 -21.921 1.00 41.31 80 GLY A O 1
ATOM 609 N N . GLU A 1 81 ? 12.870 -21.426 -23.830 1.00 51.84 81 GLU A N 1
ATOM 610 C CA . GLU A 1 81 ? 12.863 -22.878 -24.040 1.00 51.84 81 GLU A CA 1
ATOM 611 C C . GLU A 1 81 ? 14.278 -23.285 -24.523 1.00 51.84 81 GLU A C 1
ATOM 613 O O . GLU A 1 81 ? 14.908 -22.484 -25.208 1.00 51.84 81 GLU A O 1
ATOM 618 N N . GLU A 1 82 ? 14.743 -24.495 -24.181 1.00 45.78 82 GLU A N 1
ATOM 619 C CA . GLU A 1 82 ? 16.118 -25.049 -24.320 1.00 45.78 82 GLU A CA 1
ATOM 620 C C . GLU A 1 82 ? 16.957 -24.909 -23.027 1.00 45.78 82 GLU A C 1
ATOM 622 O O . GLU A 1 82 ? 17.296 -23.815 -22.599 1.00 45.78 82 GLU A O 1
ATOM 627 N N . ALA A 1 83 ? 17.355 -25.954 -22.301 1.00 41.88 83 ALA A N 1
ATOM 628 C CA . ALA A 1 83 ? 17.354 -27.386 -22.549 1.00 41.88 83 ALA A CA 1
ATOM 629 C C . ALA A 1 83 ? 17.191 -28.119 -21.206 1.00 41.88 83 ALA A C 1
ATOM 631 O O . ALA A 1 83 ? 17.912 -27.855 -20.242 1.00 41.88 83 ALA A O 1
ATOM 632 N N . LEU A 1 84 ? 16.229 -29.038 -21.153 1.00 45.25 84 LEU A N 1
ATOM 633 C CA . LEU A 1 84 ? 16.257 -30.137 -20.200 1.00 45.25 84 LEU A CA 1
ATOM 634 C C . LEU A 1 84 ? 17.142 -31.216 -20.827 1.00 45.25 84 LEU A C 1
ATOM 636 O O . LEU A 1 84 ? 16.688 -31.921 -21.723 1.00 45.25 84 LEU A O 1
ATOM 640 N N . GLU A 1 85 ? 18.388 -31.321 -20.381 1.00 42.03 85 GLU A N 1
ATOM 641 C CA . GLU A 1 85 ? 19.104 -32.595 -20.423 1.00 42.03 85 GLU A CA 1
ATOM 642 C C . GLU A 1 85 ? 19.183 -33.095 -18.978 1.00 42.03 85 GLU A C 1
ATOM 644 O O . GLU A 1 85 ? 19.959 -32.606 -18.155 1.00 42.03 85 GLU A O 1
ATOM 649 N N . GLU A 1 86 ? 18.258 -33.999 -18.659 1.00 48.03 86 GLU A N 1
ATOM 650 C CA . GLU A 1 86 ? 18.484 -35.037 -17.660 1.00 48.03 86 GLU A CA 1
ATOM 651 C C . GLU A 1 86 ? 19.505 -36.018 -18.246 1.00 48.03 86 GLU A C 1
ATOM 653 O O . GLU A 1 86 ? 19.361 -36.408 -19.398 1.00 48.03 86 GLU A O 1
ATOM 658 N N . ASP A 1 87 ? 20.515 -36.377 -17.462 1.00 36.03 87 ASP A N 1
ATOM 659 C CA . ASP A 1 87 ? 21.105 -37.723 -17.385 1.00 36.03 87 ASP A CA 1
ATOM 660 C C . ASP A 1 87 ? 22.048 -37.673 -16.173 1.00 36.03 87 ASP A C 1
ATOM 662 O O . ASP A 1 87 ? 23.075 -36.997 -16.166 1.00 36.03 87 ASP A O 1
ATOM 666 N N . ASP A 1 88 ? 21.505 -37.966 -14.997 1.00 39.19 88 ASP A N 1
ATOM 667 C CA . ASP A 1 88 ? 21.532 -39.286 -14.358 1.00 39.19 88 ASP A CA 1
ATOM 668 C C . ASP A 1 88 ? 22.950 -39.682 -13.933 1.00 39.19 88 ASP A C 1
ATOM 670 O O . ASP A 1 88 ? 23.798 -40.136 -14.698 1.00 39.19 88 ASP A O 1
ATOM 674 N N . ASP A 1 89 ? 23.176 -39.435 -12.649 1.00 44.91 89 ASP A N 1
ATOM 675 C CA . ASP A 1 89 ? 24.318 -39.862 -11.868 1.00 44.91 89 ASP A CA 1
ATOM 676 C C . ASP A 1 89 ? 24.164 -41.374 -11.643 1.00 44.91 89 ASP A C 1
ATOM 678 O O . ASP A 1 89 ? 23.462 -41.810 -10.730 1.00 44.91 89 ASP A O 1
ATOM 682 N N . SER A 1 90 ? 24.776 -42.200 -12.491 1.00 44.97 90 SER A N 1
ATOM 683 C CA . SER A 1 90 ? 24.985 -43.607 -12.156 1.00 44.97 90 SER A CA 1
ATOM 684 C C . SER A 1 90 ? 26.359 -44.105 -12.602 1.00 44.97 90 SER A C 1
ATOM 686 O O . SER A 1 90 ? 26.719 -44.182 -13.775 1.00 44.97 90 SER A O 1
ATOM 688 N N . GLU A 1 91 ? 27.148 -44.409 -11.575 1.00 48.41 91 GLU A N 1
ATOM 689 C CA . GLU A 1 91 ? 28.381 -45.174 -11.609 1.00 48.41 91 GLU A CA 1
ATOM 690 C C . GLU A 1 91 ? 28.207 -46.465 -12.422 1.00 48.41 91 GLU A C 1
ATOM 692 O O . GLU A 1 91 ? 27.292 -47.237 -12.158 1.00 48.41 91 GLU A O 1
ATOM 697 N N . ASP A 1 92 ? 29.147 -46.764 -13.319 1.00 44.22 92 ASP A N 1
ATOM 698 C CA . ASP A 1 92 ? 29.545 -48.153 -13.539 1.00 44.22 92 ASP A CA 1
ATOM 699 C C . ASP A 1 92 ? 31.007 -48.223 -13.988 1.00 44.22 92 ASP A C 1
ATOM 701 O O . ASP A 1 92 ? 31.389 -48.042 -15.147 1.00 44.22 92 ASP A O 1
ATOM 705 N N . ALA A 1 93 ? 31.858 -48.480 -12.999 1.00 52.81 93 ALA A N 1
ATOM 706 C CA . ALA A 1 93 ? 33.216 -48.934 -13.200 1.00 52.81 93 ALA A CA 1
ATOM 707 C C . ALA A 1 93 ? 33.181 -50.373 -13.732 1.00 52.81 93 ALA A C 1
ATOM 709 O O . ALA A 1 93 ? 32.901 -51.303 -12.978 1.00 52.81 93 ALA A O 1
ATOM 710 N N . ILE A 1 94 ? 33.529 -50.583 -15.005 1.00 44.00 94 ILE A N 1
ATOM 711 C CA . ILE A 1 94 ? 33.841 -51.923 -15.516 1.00 44.00 94 ILE A CA 1
ATOM 712 C C . ILE A 1 94 ? 35.193 -51.912 -16.238 1.00 44.00 94 ILE A C 1
ATOM 714 O O . ILE A 1 94 ? 35.417 -51.207 -17.218 1.00 44.00 94 ILE A O 1
ATOM 718 N N . TYR A 1 95 ? 36.083 -52.722 -15.662 1.00 42.34 95 TYR A N 1
ATOM 719 C CA . TYR A 1 95 ? 37.447 -53.075 -16.048 1.00 42.34 95 TYR A CA 1
ATOM 720 C C . TYR A 1 95 ? 37.599 -53.537 -17.506 1.00 42.34 95 TYR A C 1
ATOM 722 O O . TYR A 1 95 ? 36.811 -54.365 -17.959 1.00 42.34 95 TYR A O 1
ATOM 730 N N . TYR A 1 96 ? 38.710 -53.145 -18.142 1.00 50.91 96 TYR A N 1
ATOM 731 C CA . TYR A 1 96 ? 39.466 -53.981 -19.087 1.00 50.91 96 TYR A CA 1
ATOM 732 C C . TYR A 1 96 ? 40.969 -53.736 -18.943 1.00 50.91 96 TYR A C 1
ATOM 734 O O . TYR A 1 96 ? 41.368 -52.554 -18.853 1.00 50.91 96 TYR A O 1
#

pLDDT: mean 70.12, std 21.24, range [36.03, 98.31]

Radius of gyration: 21.76 Å; chains: 1; bounding box: 51×64×35 Å

Sequence (96 aa):
MDASKLATIAKMRALGYSQREIADEIGVSQPSVAYQLRKLKQMAAEGPRDEVLSKVLLSGFLDSLSGSALLRFLQFSPEGEEALEEDDDSEDAIYY

Secondary structure (DSSP, 8-state):
--HHHHHHHHHHHHTT--HHHHHHHHTS-HHHHHHHHHHHHHHHHSS-HHHHHHHHHHHHHHTTS-THHHHHHHTTSS------------------

Foldseek 3Di:
DDPVLLVLLVVVVVVVDQLVVSCVVVVHDSVVSVVSVVVVVVQCVVDDNCPSCCCVCCVVDVVPDDCVVVVVVVVPPPDDDDDDDDDDDDDDDDDD